Protein AF-A0AAU6CHN8-F1 (afdb_monomer_lite)

Radius of gyration: 13.81 Å; chains: 1; bounding box: 38×26×32 Å

Secondary structure (DSSP, 8-state):
----EEEEEEEESSPPPHHHHH-TTSSS--SSGGGGGGS-GGGEEEEESSHHHHHHHHHHHHHHSPPPTTSPPHHHHHHHHHHHHHSSS--B--EEE-SS-EEEEEEEE----TTTSPPP-

Foldseek 3Di:
DQKKWWKFKDKFQEQDDQVLLPDLAHSHPHPDLVSVLSHDPVRTDFMGSDQVVLLVVVLVVCVVPPADPPDDDPVVLSVCLSVQCVDVVRKRWDWGDDPGITITIIIHIDPPDPPSDDDGD

Sequence (121 aa):
MTTHWHAYSYTGHARPPDSEARDPHSAAPPLVVAEWLRKPRSMLVGTFADPDDAVAWLAHQLADTPPMATSLPVRAALAYARDRLTQKPGDQVTRYYTSTAYVVRDLIRCTGQAGTCPGPP

Structure (mmCIF, N/CA/C/O backbone):
data_AF-A0AAU6CHN8-F1
#
_entry.id   AF-A0AAU6CHN8-F1
#
loop_
_atom_site.group_PDB
_atom_site.id
_atom_site.type_symbol
_atom_site.label_atom_id
_atom_site.label_alt_id
_atom_site.label_comp_id
_atom_site.label_asym_id
_atom_site.label_entity_id
_atom_site.label_seq_id
_atom_site.pdbx_PDB_ins_code
_atom_site.Cartn_x
_atom_site.Cartn_y
_atom_site.Cartn_z
_atom_site.occupancy
_atom_site.B_iso_or_equiv
_atom_site.auth_seq_id
_atom_site.auth_comp_id
_atom_site.auth_asym_id
_atom_site.auth_atom_id
_atom_site.pdbx_PDB_model_num
ATOM 1 N N . MET A 1 1 ? -14.868 3.670 17.834 1.00 60.44 1 MET A N 1
ATOM 2 C CA . MET A 1 1 ? -14.497 2.885 16.637 1.00 60.44 1 MET A CA 1
ATOM 3 C C . MET A 1 1 ? -13.230 2.116 16.947 1.00 60.44 1 MET A C 1
ATOM 5 O O . MET A 1 1 ? -12.346 2.675 17.587 1.00 60.44 1 MET A O 1
ATOM 9 N N . THR A 1 2 ? -13.176 0.842 16.575 1.00 75.50 2 THR A N 1
ATOM 10 C CA . THR A 1 2 ? -11.992 -0.006 16.754 1.00 75.50 2 THR A CA 1
ATOM 11 C C . THR A 1 2 ? -10.911 0.405 15.754 1.00 75.50 2 THR A C 1
ATOM 13 O O . THR A 1 2 ? -11.211 0.729 14.603 1.00 75.50 2 THR A O 1
ATOM 16 N N . THR A 1 3 ? -9.654 0.454 16.205 1.00 88.31 3 THR A N 1
ATOM 17 C CA . THR A 1 3 ? -8.517 0.705 15.305 1.00 88.31 3 THR A CA 1
ATOM 18 C C . THR A 1 3 ? -8.434 -0.439 14.297 1.00 88.31 3 THR A C 1
ATOM 20 O O . THR A 1 3 ? -8.526 -1.595 14.691 1.00 88.31 3 THR A O 1
ATOM 23 N N . HIS A 1 4 ? -8.292 -0.104 13.017 1.00 94.00 4 HIS A N 1
ATOM 24 C CA . HIS A 1 4 ? -8.059 -1.054 11.935 1.00 94.00 4 HIS A CA 1
ATOM 25 C C . HIS A 1 4 ? -7.339 -0.358 10.774 1.00 94.00 4 HIS A C 1
ATOM 27 O O . HIS A 1 4 ? -7.299 0.878 10.705 1.00 94.00 4 HIS A O 1
ATOM 33 N N . TRP A 1 5 ? -6.790 -1.155 9.863 1.00 96.00 5 TRP A N 1
ATOM 34 C CA . TRP A 1 5 ? -6.054 -0.713 8.685 1.00 96.00 5 TRP A CA 1
ATOM 35 C C . TRP A 1 5 ? -6.694 -1.249 7.416 1.00 96.00 5 TRP A C 1
ATOM 37 O O . TRP A 1 5 ? -7.141 -2.391 7.367 1.00 96.00 5 TRP A O 1
ATOM 47 N N . HIS A 1 6 ? -6.698 -0.420 6.385 1.00 96.75 6 HIS A N 1
ATOM 48 C CA . HIS A 1 6 ? -7.135 -0.756 5.043 1.00 96.75 6 HIS A CA 1
ATOM 49 C C . HIS A 1 6 ? -5.912 -0.992 4.166 1.00 96.75 6 HIS A C 1
ATOM 51 O O . HIS A 1 6 ? -5.059 -0.111 4.044 1.00 96.75 6 HIS A O 1
ATOM 57 N N . ALA A 1 7 ? -5.828 -2.172 3.566 1.00 98.19 7 ALA A N 1
ATOM 58 C CA . ALA A 1 7 ? -4.778 -2.518 2.627 1.00 98.19 7 ALA A CA 1
ATOM 59 C C . ALA A 1 7 ? -5.179 -2.139 1.209 1.00 98.19 7 ALA A C 1
ATOM 61 O O . ALA A 1 7 ? -6.183 -2.625 0.683 1.00 98.19 7 ALA A O 1
ATOM 62 N N . TYR A 1 8 ? -4.350 -1.315 0.584 1.00 98.25 8 TYR A N 1
ATOM 63 C CA . TYR A 1 8 ? -4.477 -0.932 -0.808 1.00 98.25 8 TYR A CA 1
ATOM 64 C C . TYR A 1 8 ? -3.336 -1.513 -1.630 1.00 98.25 8 TYR A C 1
ATOM 66 O O . TYR A 1 8 ? -2.176 -1.525 -1.203 1.00 98.25 8 TYR A O 1
ATOM 74 N N . SER A 1 9 ? -3.668 -1.968 -2.835 1.00 97.50 9 SER A N 1
ATOM 75 C CA . SER A 1 9 ? -2.702 -2.545 -3.764 1.00 97.50 9 SER A CA 1
ATOM 76 C C . SER A 1 9 ? -2.794 -1.895 -5.138 1.00 97.50 9 SER A C 1
ATOM 78 O O . SER A 1 9 ? -3.878 -1.616 -5.646 1.00 97.50 9 SER A O 1
ATOM 80 N N . TYR A 1 10 ? -1.634 -1.656 -5.741 1.00 98.19 10 TYR A N 1
ATOM 81 C CA . TYR A 1 10 ? -1.502 -1.268 -7.139 1.00 98.19 10 TYR A CA 1
ATOM 82 C C . TYR A 1 10 ? -0.218 -1.862 -7.719 1.00 98.19 10 TYR A C 1
ATOM 84 O O . TYR A 1 10 ? 0.836 -1.844 -7.079 1.00 98.19 10 TYR A O 1
ATOM 92 N N . THR A 1 11 ? -0.307 -2.365 -8.945 1.00 97.94 11 THR A N 1
ATOM 93 C CA . THR A 1 11 ? 0.842 -2.756 -9.761 1.00 97.94 11 THR A CA 1
ATOM 94 C C . THR A 1 11 ? 0.599 -2.212 -11.161 1.00 97.94 11 THR A C 1
ATOM 96 O O . THR A 1 11 ? -0.391 -2.571 -11.793 1.00 97.94 11 THR A O 1
ATOM 99 N N . GLY A 1 12 ? 1.483 -1.346 -11.644 1.00 97.06 12 GLY A N 1
ATOM 100 C CA . GLY A 1 12 ? 1.399 -0.765 -12.983 1.00 97.06 12 GLY A CA 1
ATOM 101 C C . GLY A 1 12 ? 2.759 -0.757 -13.662 1.00 97.06 12 GLY A C 1
ATOM 102 O O . GLY A 1 12 ? 3.782 -0.890 -13.001 1.00 97.06 12 GLY A O 1
ATOM 103 N N . HIS A 1 13 ? 2.799 -0.579 -14.981 1.00 96.25 13 HIS A N 1
ATOM 104 C CA . HIS A 1 13 ? 4.063 -0.554 -15.733 1.00 96.25 13 HIS A CA 1
ATOM 105 C C . HIS A 1 13 ? 4.987 0.611 -15.336 1.00 96.25 13 HIS A C 1
ATOM 107 O O . HIS A 1 13 ? 6.201 0.525 -15.495 1.00 96.25 13 HIS A O 1
ATOM 113 N N . ALA A 1 14 ? 4.423 1.691 -14.795 1.00 96.06 14 ALA A N 1
ATOM 114 C CA . ALA A 1 14 ? 5.145 2.848 -14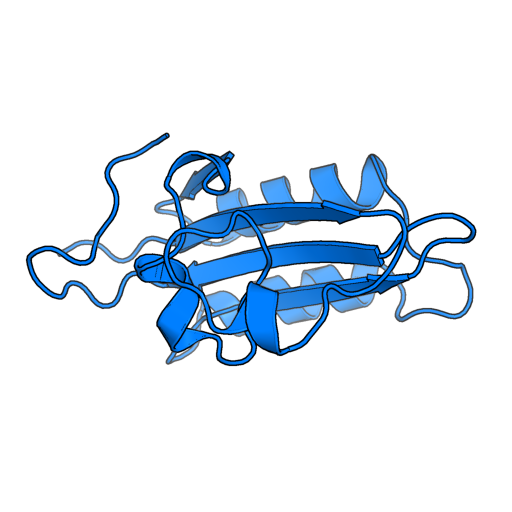.283 1.00 96.06 14 ALA A CA 1
ATOM 115 C C . ALA A 1 14 ? 4.338 3.518 -13.162 1.00 96.06 14 ALA A C 1
ATOM 117 O O . ALA A 1 14 ? 3.186 3.160 -12.904 1.00 96.06 14 ALA A O 1
ATOM 118 N N . ARG A 1 15 ? 4.937 4.512 -12.497 1.00 96.56 15 ARG A N 1
ATOM 119 C CA . ARG A 1 15 ? 4.191 5.398 -11.598 1.00 96.56 15 ARG A CA 1
ATOM 120 C C . ARG A 1 15 ? 3.117 6.135 -12.413 1.00 96.56 15 ARG A C 1
ATOM 122 O O . ARG A 1 15 ? 3.461 6.684 -13.462 1.00 96.56 15 ARG A O 1
ATOM 129 N N . PRO A 1 16 ? 1.861 6.197 -11.940 1.00 96.69 16 PRO A N 1
ATOM 130 C CA . PRO A 1 16 ? 0.812 6.917 -12.650 1.00 96.69 16 PRO A CA 1
ATOM 131 C C . PRO A 1 16 ? 1.139 8.417 -12.767 1.00 96.69 16 PRO A C 1
ATOM 133 O O . PRO A 1 16 ? 1.823 8.975 -11.892 1.00 96.69 16 PRO A O 1
ATOM 136 N N . PRO A 1 17 ? 0.640 9.094 -13.816 1.00 97.44 17 PRO A N 1
ATOM 137 C CA . PRO A 1 17 ? 0.674 10.546 -13.912 1.00 97.44 17 PRO A CA 1
ATOM 138 C C . PRO A 1 17 ? -0.009 11.210 -12.713 1.00 97.44 17 PRO A C 1
ATOM 140 O O . PRO A 1 17 ? -0.984 10.700 -12.161 1.00 97.44 17 PRO A O 1
ATOM 143 N N . ASP A 1 18 ? 0.457 12.400 -12.339 1.00 97.31 18 ASP A N 1
ATOM 144 C CA . ASP A 1 18 ? -0.118 13.144 -11.213 1.00 97.31 18 ASP A CA 1
ATOM 145 C C . ASP A 1 18 ? -1.601 13.503 -11.422 1.00 97.31 18 ASP A C 1
ATOM 147 O O . ASP A 1 18 ? -2.337 13.639 -10.447 1.00 97.31 18 ASP A O 1
ATOM 151 N N . SER A 1 19 ? -2.054 13.656 -12.672 1.00 96.88 19 SER A N 1
ATOM 152 C CA . SER A 1 19 ? -3.468 13.882 -13.000 1.00 96.88 19 SER A CA 1
ATOM 153 C C . SER A 1 19 ? -4.346 12.702 -12.578 1.00 96.88 19 SER A C 1
ATOM 155 O O . SER A 1 19 ? -5.350 12.907 -11.904 1.00 96.88 19 SER A O 1
ATOM 157 N N . GLU A 1 20 ? -3.937 11.472 -12.897 1.00 96.75 20 GLU A N 1
ATOM 158 C CA . GLU A 1 20 ? -4.634 10.251 -12.473 1.00 96.75 20 GLU A CA 1
ATOM 159 C C . GLU A 1 20 ? -4.526 10.041 -10.960 1.00 96.75 20 GLU A C 1
ATOM 161 O O . GLU A 1 20 ? -5.496 9.674 -10.301 1.00 96.75 20 GLU A O 1
ATOM 166 N N . ALA A 1 21 ? -3.357 10.318 -10.375 1.00 96.25 21 ALA A N 1
ATOM 167 C CA . ALA A 1 21 ? -3.164 10.200 -8.934 1.00 96.25 21 ALA A CA 1
ATOM 168 C C . ALA A 1 21 ? -4.082 11.153 -8.141 1.00 96.25 21 ALA A C 1
ATOM 170 O O . ALA A 1 21 ? -4.546 10.774 -7.064 1.00 96.25 21 ALA A O 1
ATOM 171 N N . ARG A 1 22 ? -4.389 12.347 -8.670 1.00 94.75 22 ARG A N 1
ATOM 172 C CA . ARG A 1 22 ? -5.314 13.322 -8.056 1.00 94.75 22 ARG A CA 1
ATOM 173 C C . ARG A 1 22 ? -6.794 13.017 -8.293 1.00 94.75 22 ARG A C 1
ATOM 175 O O . ARG A 1 22 ? -7.622 13.487 -7.518 1.00 94.75 22 ARG A O 1
ATOM 182 N N . ASP A 1 23 ? -7.134 12.252 -9.326 1.00 95.06 23 ASP A N 1
ATOM 183 C CA . ASP A 1 23 ? -8.521 11.879 -9.606 1.00 95.06 23 ASP A CA 1
ATOM 184 C C . ASP A 1 23 ? -9.022 10.844 -8.572 1.00 95.06 23 ASP A C 1
ATOM 186 O O . ASP A 1 23 ? -8.470 9.738 -8.493 1.00 95.06 23 ASP A O 1
ATOM 190 N N . PRO A 1 24 ? -10.047 11.157 -7.753 1.00 92.31 24 PRO A N 1
ATOM 191 C CA . PRO A 1 24 ? -10.591 10.219 -6.770 1.00 92.31 24 PRO A CA 1
ATOM 192 C C . PRO A 1 24 ? -11.308 9.019 -7.406 1.00 92.31 24 PRO A C 1
ATOM 194 O O . PRO A 1 24 ? -11.469 7.997 -6.744 1.00 92.31 24 PRO A O 1
ATOM 197 N N . HIS A 1 25 ? -11.718 9.112 -8.672 1.00 94.50 25 HIS A N 1
ATOM 198 C CA . HIS A 1 25 ? -12.364 8.023 -9.406 1.00 94.50 25 HIS A CA 1
ATOM 199 C C . HIS A 1 25 ? -11.366 7.130 -10.150 1.00 94.50 25 HIS A C 1
ATOM 201 O O . HIS A 1 25 ? -11.727 6.029 -10.569 1.00 94.50 25 HIS A O 1
ATOM 207 N N . SER A 1 26 ? -10.108 7.561 -10.278 1.00 96.25 26 SER A N 1
ATOM 208 C CA . SER A 1 26 ? -9.055 6.759 -10.894 1.00 96.25 26 SER A CA 1
ATOM 209 C C . SER A 1 26 ? -8.502 5.714 -9.924 1.00 96.25 26 SER A C 1
ATOM 211 O O . SER A 1 26 ? -8.169 6.015 -8.772 1.00 96.25 26 SER A O 1
ATOM 213 N N . ALA A 1 27 ? -8.338 4.484 -10.419 1.00 96.06 27 ALA A N 1
ATOM 214 C CA . ALA A 1 27 ? -7.701 3.370 -9.716 1.00 96.06 27 ALA A CA 1
ATOM 215 C C . ALA A 1 27 ? -6.162 3.501 -9.703 1.00 96.06 27 ALA A C 1
ATOM 217 O O . ALA A 1 27 ? -5.428 2.572 -10.040 1.00 96.06 27 ALA A O 1
ATOM 218 N N . ALA A 1 28 ? -5.676 4.680 -9.320 1.00 97.44 28 ALA A N 1
ATOM 219 C CA . ALA A 1 28 ? -4.267 5.025 -9.216 1.00 97.44 28 ALA A CA 1
ATOM 220 C C . ALA A 1 28 ? -3.924 5.429 -7.772 1.00 97.44 28 ALA A C 1
ATOM 222 O O . ALA A 1 28 ? -4.705 6.159 -7.148 1.00 97.44 28 ALA A O 1
ATOM 223 N N . PRO A 1 29 ? -2.764 5.008 -7.229 1.00 97.38 29 PRO A N 1
ATOM 224 C CA . PRO A 1 29 ? -2.324 5.413 -5.898 1.00 97.38 29 PRO A CA 1
ATOM 225 C C . PRO A 1 29 ? -2.251 6.947 -5.789 1.00 97.38 29 PRO A C 1
ATOM 227 O O . PRO A 1 29 ? -1.734 7.598 -6.701 1.00 97.38 29 PRO A O 1
ATOM 230 N N . PRO A 1 30 ? -2.744 7.543 -4.689 1.00 97.06 30 PRO A N 1
ATOM 231 C CA . PRO A 1 30 ? -2.748 8.984 -4.508 1.00 97.06 30 PRO A CA 1
ATOM 232 C C . PRO A 1 30 ? -1.346 9.536 -4.231 1.00 97.06 30 PRO A C 1
ATOM 234 O O . PRO A 1 30 ? -0.412 8.816 -3.839 1.00 97.06 30 PRO A O 1
ATOM 237 N N . LEU A 1 31 ? -1.227 10.856 -4.385 1.00 95.38 31 LEU A N 1
ATOM 238 C CA . LEU A 1 31 ? -0.026 11.610 -4.024 1.00 95.38 31 LEU A CA 1
ATOM 239 C C . LEU A 1 31 ? 0.105 11.765 -2.504 1.00 95.38 31 LEU A C 1
ATOM 241 O O . LEU A 1 31 ? 1.221 11.763 -1.989 1.00 95.38 31 LEU A O 1
ATOM 245 N N . VAL A 1 32 ? -1.023 11.865 -1.791 1.00 94.12 32 VAL A N 1
ATOM 246 C CA . VAL A 1 32 ? -1.069 12.067 -0.339 1.00 94.12 32 VAL A CA 1
ATOM 247 C C . VAL A 1 32 ? -1.740 10.876 0.343 1.00 94.12 32 VAL A C 1
ATOM 249 O O . VAL A 1 32 ? -2.790 10.403 -0.083 1.00 94.12 32 VAL A O 1
ATOM 252 N N . VAL A 1 33 ? -1.158 10.404 1.448 1.00 93.56 33 VAL A N 1
ATOM 253 C CA . VAL A 1 33 ? -1.631 9.215 2.186 1.00 93.56 33 VAL A CA 1
ATOM 254 C C . VAL A 1 33 ? -3.089 9.349 2.641 1.00 93.56 33 VAL A C 1
ATOM 256 O O . VAL A 1 33 ? -3.865 8.408 2.509 1.00 93.56 33 VAL A O 1
ATOM 259 N N . ALA A 1 34 ? -3.491 10.535 3.106 1.00 89.44 34 ALA A N 1
ATOM 260 C CA . ALA A 1 34 ? -4.849 10.802 3.587 1.00 89.44 34 ALA A CA 1
ATOM 261 C C . ALA A 1 34 ? -5.940 10.669 2.502 1.00 89.44 34 ALA A C 1
ATOM 263 O O . ALA A 1 34 ? -7.123 10.572 2.827 1.00 89.44 34 ALA A O 1
ATOM 264 N N . GLU A 1 35 ? -5.568 10.666 1.220 1.00 93.12 35 GLU A N 1
ATOM 265 C CA . GLU A 1 35 ? -6.510 10.561 0.100 1.00 93.12 35 GLU A CA 1
ATOM 266 C C . GLU A 1 35 ? -6.873 9.110 -0.234 1.00 93.12 35 GLU A C 1
ATOM 268 O O . GLU A 1 35 ? -7.846 8.883 -0.951 1.00 93.12 35 GLU A O 1
ATOM 273 N N . TRP A 1 36 ? -6.152 8.124 0.312 1.00 94.56 36 TRP A N 1
ATOM 274 C CA . TRP A 1 36 ? -6.412 6.706 0.051 1.00 94.56 36 TRP A CA 1
ATOM 275 C C . TRP A 1 36 ? -7.845 6.287 0.365 1.00 94.56 36 TRP A C 1
ATOM 277 O O . TRP A 1 36 ? -8.455 5.573 -0.421 1.00 94.56 36 TRP A O 1
ATOM 287 N N . LEU A 1 37 ? -8.415 6.785 1.464 1.00 91.62 37 LEU A N 1
ATOM 288 C CA . LEU A 1 37 ? -9.787 6.464 1.873 1.00 91.62 37 LEU A CA 1
ATOM 289 C C . LEU A 1 37 ? -10.861 6.963 0.888 1.00 91.62 37 LEU A C 1
ATOM 291 O O . LEU A 1 37 ? -12.019 6.572 0.997 1.00 91.62 37 LEU A O 1
ATOM 295 N N . ARG A 1 38 ? -10.495 7.838 -0.057 1.00 90.69 38 ARG A N 1
ATOM 296 C CA . ARG A 1 38 ? -11.384 8.348 -1.112 1.00 90.69 38 ARG A CA 1
ATOM 297 C C . ARG A 1 38 ? -11.180 7.651 -2.455 1.00 90.69 38 ARG A C 1
ATOM 299 O O . ARG A 1 38 ? -11.943 7.923 -3.377 1.00 90.69 38 ARG A O 1
ATOM 306 N N . LYS A 1 39 ? -10.148 6.813 -2.589 1.00 93.94 39 LYS A N 1
ATOM 307 C CA . LYS A 1 39 ? -9.868 6.087 -3.830 1.00 93.94 39 LYS A CA 1
ATOM 308 C C . LYS A 1 39 ? -10.908 4.994 -4.074 1.00 93.94 39 LYS A C 1
ATOM 310 O O . LYS A 1 39 ? -11.600 4.582 -3.138 1.00 93.94 39 LYS A O 1
ATOM 315 N N . PRO A 1 40 ? -11.041 4.511 -5.323 1.00 93.75 40 PRO A N 1
ATOM 316 C CA . PRO A 1 40 ? -12.041 3.512 -5.651 1.00 93.75 40 PRO A CA 1
ATOM 317 C C . PRO A 1 40 ? -11.882 2.259 -4.796 1.00 93.75 40 PRO A C 1
ATOM 319 O O . PRO A 1 40 ? -10.776 1.760 -4.579 1.00 93.75 40 PRO A O 1
ATOM 322 N N . ARG A 1 41 ? -13.016 1.702 -4.368 1.00 92.31 41 ARG A N 1
ATOM 323 C CA . ARG A 1 41 ? -13.067 0.480 -3.556 1.00 92.31 41 ARG A CA 1
ATOM 324 C C . ARG A 1 41 ? -12.359 -0.708 -4.214 1.00 92.31 41 ARG A C 1
ATOM 326 O O . ARG A 1 41 ? -11.870 -1.570 -3.502 1.00 92.31 41 ARG A O 1
ATOM 333 N N . SER A 1 42 ? -12.254 -0.736 -5.542 1.00 93.44 42 SER A N 1
ATOM 334 C CA . SER A 1 42 ? -11.513 -1.769 -6.279 1.00 93.44 42 SER A CA 1
ATOM 335 C C . SER A 1 42 ? -10.024 -1.847 -5.925 1.00 93.44 42 SER A C 1
ATOM 337 O O . SER A 1 42 ? -9.394 -2.859 -6.212 1.00 93.44 42 SER A O 1
ATOM 339 N N . MET A 1 43 ? -9.451 -0.804 -5.316 1.00 96.12 43 MET A N 1
ATOM 340 C CA . MET A 1 43 ? -8.067 -0.812 -4.836 1.00 96.12 43 MET A CA 1
ATOM 341 C C . MET A 1 43 ? -7.922 -1.388 -3.423 1.00 96.12 43 MET A C 1
ATOM 343 O O . MET A 1 43 ? -6.803 -1.707 -3.019 1.00 96.12 43 MET A O 1
ATOM 347 N N . LEU A 1 44 ? -9.020 -1.485 -2.663 1.00 96.69 44 LEU A N 1
ATOM 348 C CA . LEU A 1 44 ? -9.036 -2.066 -1.325 1.00 96.69 44 LEU A CA 1
ATOM 349 C C . LEU A 1 44 ? -8.998 -3.588 -1.448 1.00 96.69 44 LEU A C 1
ATOM 351 O O . LEU A 1 44 ? -9.907 -4.194 -2.008 1.00 96.69 44 LEU A O 1
ATOM 355 N N . VAL A 1 45 ? -7.961 -4.203 -0.892 1.00 97.44 45 VAL A N 1
ATOM 356 C CA . VAL A 1 45 ? -7.728 -5.653 -0.984 1.00 97.44 45 VAL A CA 1
ATOM 357 C C . VAL A 1 45 ? -7.6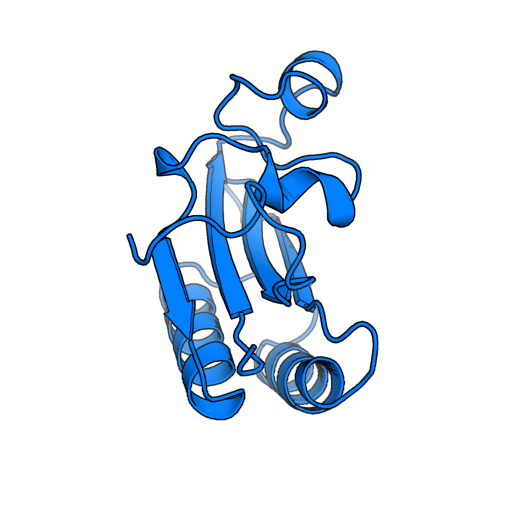95 -6.346 0.377 1.00 97.44 45 VAL A C 1
ATOM 359 O O . VAL A 1 45 ? -7.561 -7.563 0.445 1.00 97.44 45 VAL A O 1
ATOM 362 N N . GLY A 1 46 ? -7.821 -5.592 1.470 1.00 96.88 46 GLY A N 1
ATOM 363 C CA . GLY A 1 46 ? -7.885 -6.148 2.817 1.00 96.88 46 GLY A CA 1
ATOM 364 C C . GLY A 1 46 ? -8.271 -5.111 3.863 1.00 96.88 46 GLY A C 1
ATOM 365 O O . GLY A 1 46 ? -8.064 -3.912 3.674 1.00 96.88 46 GLY A O 1
ATOM 366 N N . THR A 1 47 ? -8.803 -5.592 4.984 1.00 96.81 47 THR A N 1
ATOM 367 C CA . THR A 1 47 ? -9.022 -4.798 6.196 1.00 96.81 47 THR A CA 1
ATOM 368 C C . THR A 1 47 ? -8.578 -5.622 7.398 1.00 96.81 47 THR A C 1
ATOM 370 O O . THR A 1 47 ? -9.003 -6.765 7.543 1.00 96.81 47 THR A O 1
ATOM 373 N N . PHE A 1 48 ? -7.751 -5.042 8.265 1.00 96.50 48 PHE A N 1
ATOM 374 C CA . PHE A 1 48 ? -7.119 -5.742 9.383 1.00 96.50 48 PHE A CA 1
ATOM 375 C C . PHE A 1 48 ? -7.370 -4.997 10.688 1.00 96.50 48 PHE A C 1
ATOM 377 O O . PHE A 1 48 ? -7.124 -3.796 10.762 1.00 96.50 48 PHE A O 1
ATOM 384 N N . ALA A 1 49 ? -7.862 -5.691 11.713 1.00 94.88 49 ALA A N 1
ATOM 385 C CA . ALA A 1 49 ? -8.029 -5.123 13.053 1.00 94.88 49 ALA A CA 1
ATOM 386 C C . ALA A 1 49 ? -6.762 -5.262 13.915 1.00 94.88 49 ALA A C 1
ATOM 388 O O . ALA A 1 49 ? -6.609 -4.536 14.896 1.00 94.88 49 ALA A O 1
ATOM 389 N N . ASP A 1 50 ? -5.861 -6.166 13.528 1.00 94.94 50 ASP A N 1
ATOM 390 C CA . ASP A 1 50 ? -4.603 -6.451 14.205 1.00 94.94 50 ASP A CA 1
ATOM 391 C C . ASP A 1 50 ? -3.406 -5.998 13.335 1.00 94.94 50 ASP A C 1
ATOM 393 O O . ASP A 1 50 ? -3.401 -6.240 12.120 1.00 94.94 50 ASP A O 1
ATOM 397 N N . PRO A 1 51 ? -2.408 -5.297 13.906 1.00 95.81 51 PRO A N 1
ATOM 398 C CA . PRO A 1 51 ? -1.239 -4.852 13.155 1.00 95.81 51 PRO A CA 1
ATOM 399 C C . PRO A 1 51 ? -0.348 -6.005 12.667 1.00 95.81 51 PRO A C 1
ATOM 401 O O . PRO A 1 51 ? 0.247 -5.877 11.598 1.00 95.81 51 PRO A O 1
ATOM 404 N N . ASP A 1 52 ? -0.243 -7.119 13.391 1.00 96.81 52 ASP A N 1
ATOM 405 C CA . ASP A 1 52 ? 0.549 -8.270 12.953 1.00 96.81 52 ASP A CA 1
ATOM 406 C C . ASP A 1 52 ? -0.107 -8.974 11.759 1.00 96.81 52 ASP A C 1
ATOM 408 O O . ASP A 1 52 ? 0.606 -9.337 10.822 1.00 96.81 52 ASP A O 1
ATOM 412 N N . ASP A 1 53 ? -1.441 -9.062 11.712 1.00 98.12 53 ASP A N 1
ATOM 413 C CA . ASP A 1 53 ? -2.166 -9.557 10.529 1.00 98.12 53 ASP A CA 1
ATOM 414 C C . ASP A 1 53 ? -1.907 -8.669 9.300 1.00 98.12 53 ASP A C 1
ATOM 416 O O . ASP A 1 53 ? -1.657 -9.153 8.191 1.00 98.12 53 ASP A O 1
ATOM 420 N N . ALA A 1 54 ? -1.905 -7.347 9.494 1.00 98.19 54 ALA A N 1
ATOM 421 C CA . ALA A 1 54 ? -1.607 -6.386 8.438 1.00 98.19 54 ALA A CA 1
ATOM 422 C C . ALA A 1 54 ? -0.155 -6.512 7.929 1.00 98.19 54 ALA A C 1
ATOM 424 O O . ALA A 1 54 ? 0.101 -6.453 6.722 1.00 98.19 54 ALA A O 1
ATOM 425 N N . VAL A 1 55 ? 0.808 -6.720 8.834 1.00 98.50 55 VAL A N 1
ATOM 426 C CA . VAL A 1 55 ? 2.216 -6.966 8.479 1.00 98.50 55 VAL A CA 1
ATOM 427 C C . VAL A 1 55 ? 2.384 -8.318 7.790 1.00 98.50 55 VAL A C 1
ATOM 429 O O . VAL A 1 55 ? 3.169 -8.414 6.847 1.00 98.50 55 VAL A O 1
ATOM 432 N N . ALA A 1 56 ? 1.649 -9.349 8.210 1.00 98.56 56 ALA A N 1
ATOM 433 C CA . ALA A 1 56 ? 1.653 -10.652 7.555 1.00 98.56 56 ALA A CA 1
ATOM 434 C C . ALA A 1 56 ? 1.148 -10.539 6.111 1.00 98.56 56 ALA A C 1
ATOM 436 O O . ALA A 1 56 ? 1.794 -11.045 5.192 1.00 98.56 56 ALA A O 1
ATOM 437 N N . TRP A 1 57 ? 0.066 -9.786 5.882 1.00 98.56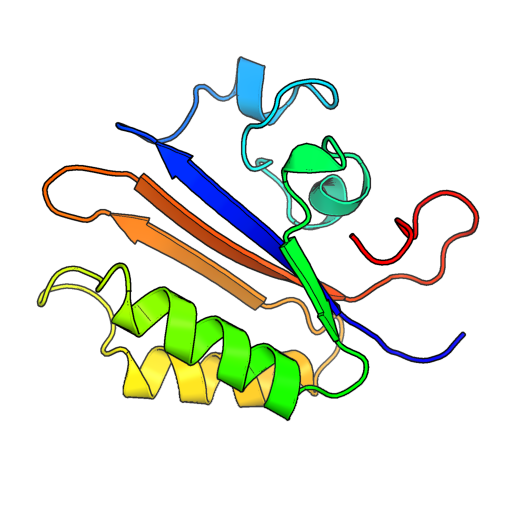 57 TRP A N 1
ATOM 438 C CA . TRP A 1 57 ? -0.385 -9.458 4.530 1.00 98.56 57 TRP A CA 1
ATOM 439 C C . TRP A 1 57 ? 0.713 -8.761 3.717 1.00 98.56 57 TRP A C 1
ATOM 441 O O . TRP A 1 57 ? 1.008 -9.186 2.599 1.00 98.56 57 TRP A O 1
ATOM 451 N N . LEU A 1 58 ? 1.374 -7.743 4.278 1.00 98.75 58 LEU A N 1
ATOM 452 C CA . LEU A 1 58 ? 2.459 -7.044 3.584 1.00 98.75 58 LEU A CA 1
ATOM 453 C C . LEU A 1 58 ? 3.619 -7.996 3.251 1.00 98.75 58 LEU A C 1
ATOM 455 O O . LEU A 1 58 ? 4.168 -7.929 2.154 1.00 98.75 58 LEU A O 1
ATOM 459 N N . ALA A 1 59 ? 3.968 -8.909 4.159 1.00 98.69 59 ALA A N 1
ATOM 460 C CA . ALA A 1 59 ? 5.003 -9.912 3.934 1.00 98.69 59 ALA A CA 1
ATOM 461 C C . ALA A 1 59 ? 4.661 -10.836 2.759 1.00 98.69 59 ALA A C 1
ATOM 463 O O . ALA A 1 59 ? 5.519 -11.061 1.906 1.00 98.69 59 ALA A O 1
ATOM 464 N N . HIS A 1 60 ? 3.413 -11.304 2.668 1.00 98.56 60 HIS A N 1
ATOM 465 C CA . HIS A 1 60 ? 2.945 -12.084 1.521 1.00 98.56 60 HIS A CA 1
ATOM 466 C C . HIS A 1 60 ? 3.049 -11.290 0.217 1.00 98.56 60 HIS A C 1
ATOM 468 O O . HIS A 1 60 ? 3.622 -11.774 -0.753 1.00 98.56 60 HIS A O 1
ATOM 474 N N . GLN A 1 61 ? 2.604 -10.033 0.208 1.00 98.38 61 GLN A N 1
ATOM 475 C CA . GLN A 1 61 ? 2.681 -9.189 -0.987 1.00 98.38 61 GLN A CA 1
ATOM 476 C C . GLN A 1 61 ? 4.123 -8.936 -1.457 1.00 98.38 61 GLN A C 1
ATOM 478 O O . GLN A 1 61 ? 4.388 -8.921 -2.660 1.00 98.38 61 GLN A O 1
ATOM 483 N N . LEU A 1 62 ? 5.059 -8.752 -0.520 1.00 98.12 62 LEU A N 1
ATOM 484 C CA . LEU A 1 62 ? 6.482 -8.590 -0.826 1.00 98.12 62 LEU A CA 1
ATOM 485 C C . LEU A 1 62 ? 7.148 -9.903 -1.258 1.00 98.12 62 LEU A C 1
ATOM 487 O O . LEU A 1 62 ? 8.160 -9.853 -1.948 1.00 98.12 62 LEU A O 1
ATOM 491 N N . ALA A 1 63 ? 6.614 -11.062 -0.871 1.00 97.56 63 ALA A N 1
ATOM 492 C CA . ALA A 1 63 ? 7.072 -12.351 -1.380 1.00 97.56 63 ALA A CA 1
ATOM 493 C C . ALA A 1 63 ? 6.561 -12.604 -2.809 1.00 97.56 63 ALA A C 1
ATOM 495 O O . ALA A 1 63 ? 7.333 -13.037 -3.662 1.00 97.56 63 ALA A O 1
ATOM 496 N N . ASP A 1 64 ? 5.294 -12.275 -3.079 1.00 97.38 64 ASP A N 1
ATOM 497 C CA . ASP A 1 64 ? 4.659 -12.462 -4.389 1.00 97.38 64 ASP A CA 1
ATOM 498 C C . ASP A 1 64 ? 5.236 -11.524 -5.457 1.00 97.38 64 ASP A C 1
ATOM 500 O O . ASP A 1 64 ? 5.364 -11.884 -6.626 1.00 97.38 64 ASP A O 1
ATOM 504 N N . THR A 1 65 ? 5.570 -10.287 -5.082 1.00 97.12 65 THR A N 1
ATOM 505 C CA . THR A 1 65 ? 6.172 -9.294 -5.983 1.00 97.12 65 THR A CA 1
ATOM 506 C C . THR A 1 65 ? 7.415 -8.694 -5.326 1.00 97.12 65 THR A C 1
ATOM 508 O O . THR A 1 65 ? 7.348 -7.592 -4.780 1.00 97.12 65 THR A O 1
ATOM 511 N N . PRO A 1 66 ? 8.562 -9.390 -5.343 1.00 96.56 66 PRO A N 1
ATOM 512 C CA . PRO A 1 66 ? 9.737 -8.968 -4.595 1.00 96.56 66 PRO A CA 1
ATOM 513 C C . PRO A 1 66 ? 10.312 -7.636 -5.100 1.00 96.56 66 PRO A C 1
ATOM 515 O O . PRO A 1 66 ? 10.430 -7.433 -6.314 1.00 96.56 66 PRO A O 1
ATOM 518 N N . PRO A 1 67 ? 10.710 -6.721 -4.193 1.00 96.31 67 PRO A N 1
ATOM 519 C CA . PRO A 1 67 ? 11.509 -5.556 -4.554 1.00 96.31 67 PRO A CA 1
ATOM 520 C C . PRO A 1 67 ? 12.843 -5.954 -5.197 1.00 96.31 67 PRO A C 1
ATOM 522 O O . PRO A 1 67 ? 13.364 -7.047 -4.968 1.00 96.31 67 PRO A O 1
ATOM 525 N N . MET A 1 68 ? 13.439 -5.043 -5.969 1.00 96.25 68 MET A N 1
ATOM 526 C CA . MET A 1 68 ? 14.786 -5.255 -6.510 1.00 96.25 68 MET A CA 1
ATOM 527 C C . MET A 1 68 ? 15.812 -5.446 -5.387 1.00 96.25 68 MET A C 1
ATOM 529 O O . MET A 1 68 ? 15.702 -4.821 -4.336 1.00 96.25 68 MET A O 1
ATOM 533 N N . ALA A 1 69 ? 16.871 -6.220 -5.642 1.00 93.44 69 ALA A N 1
ATOM 534 C CA . ALA A 1 69 ? 17.944 -6.467 -4.669 1.00 93.44 69 ALA A CA 1
ATOM 535 C C . ALA A 1 69 ? 18.666 -5.188 -4.188 1.00 93.44 69 ALA A C 1
ATOM 537 O O . ALA A 1 69 ? 19.275 -5.187 -3.124 1.00 93.44 69 ALA A O 1
ATOM 538 N N . THR A 1 70 ? 18.586 -4.100 -4.959 1.00 93.81 70 THR A N 1
ATOM 539 C CA . THR A 1 70 ? 19.110 -2.769 -4.610 1.00 93.81 70 THR A CA 1
ATOM 540 C C . THR A 1 70 ? 18.184 -1.958 -3.696 1.00 93.81 70 THR A C 1
ATOM 542 O O . THR A 1 70 ? 18.569 -0.885 -3.239 1.00 93.81 70 THR A O 1
ATOM 545 N N . SER A 1 71 ? 16.959 -2.430 -3.448 1.00 93.69 71 SER A N 1
ATOM 546 C CA . SER A 1 71 ? 15.992 -1.788 -2.551 1.00 93.69 71 SER A CA 1
ATOM 547 C C . SER A 1 71 ? 16.279 -2.119 -1.084 1.00 93.69 71 SER A C 1
ATOM 549 O O . SER A 1 71 ? 17.092 -2.987 -0.766 1.00 93.69 71 SER A O 1
ATOM 551 N N . LEU A 1 72 ? 15.567 -1.449 -0.171 1.00 93.19 72 LEU A N 1
ATOM 552 C CA . LEU A 1 72 ? 15.594 -1.793 1.250 1.00 93.19 72 LEU A CA 1
ATOM 553 C C . LEU A 1 72 ? 15.255 -3.288 1.440 1.00 93.19 72 LEU A C 1
ATOM 555 O O . LEU A 1 72 ? 14.236 -3.739 0.909 1.00 93.19 72 LEU A O 1
ATOM 559 N N . PRO A 1 73 ? 16.047 -4.060 2.210 1.00 95.81 73 PRO A N 1
ATOM 560 C CA . PRO A 1 73 ? 15.764 -5.472 2.436 1.00 95.81 73 PRO A CA 1
ATOM 561 C C . PRO A 1 73 ? 14.367 -5.694 3.023 1.00 95.81 73 PRO A C 1
ATOM 563 O O . PRO A 1 73 ? 13.982 -5.024 3.983 1.00 95.81 73 PRO A O 1
ATOM 566 N N . VAL A 1 74 ? 13.639 -6.693 2.509 1.00 96.75 74 VAL A N 1
ATOM 567 C CA . VAL A 1 74 ? 12.258 -7.014 2.929 1.00 96.75 74 VAL A CA 1
ATOM 568 C C . VAL A 1 74 ? 12.142 -7.161 4.449 1.00 96.75 74 VAL A C 1
ATOM 570 O O . VAL A 1 74 ? 11.227 -6.611 5.053 1.00 96.75 74 VAL A O 1
ATOM 573 N N . ARG A 1 75 ? 13.113 -7.814 5.103 1.00 97.38 75 ARG A N 1
ATOM 574 C CA . ARG A 1 75 ? 13.137 -7.952 6.570 1.00 97.38 75 ARG A CA 1
ATOM 575 C C . ARG A 1 75 ? 13.124 -6.599 7.290 1.00 97.38 75 ARG A C 1
ATOM 577 O O . ARG A 1 75 ? 12.427 -6.453 8.289 1.00 97.38 75 ARG A O 1
ATOM 584 N N . ALA A 1 76 ? 13.898 -5.630 6.803 1.00 97.38 76 ALA A N 1
ATOM 585 C CA . ALA A 1 76 ? 13.958 -4.294 7.387 1.00 97.38 76 ALA A CA 1
ATOM 586 C C . ALA A 1 76 ? 12.667 -3.509 7.114 1.00 97.38 76 ALA A C 1
ATOM 588 O O . ALA A 1 76 ? 12.152 -2.860 8.020 1.00 97.38 76 ALA A O 1
ATOM 589 N N . ALA A 1 77 ? 12.105 -3.630 5.907 1.00 97.19 77 ALA A N 1
ATOM 590 C CA . ALA A 1 77 ? 10.820 -3.023 5.563 1.00 97.19 77 ALA A CA 1
ATOM 591 C C . ALA A 1 77 ? 9.675 -3.540 6.455 1.00 97.19 77 ALA A C 1
ATOM 593 O O . ALA A 1 77 ? 8.882 -2.747 6.954 1.00 97.19 77 ALA A O 1
ATOM 594 N N . LEU A 1 78 ? 9.619 -4.852 6.714 1.00 98.44 78 LEU A N 1
ATOM 595 C CA . LEU A 1 78 ? 8.605 -5.461 7.583 1.00 98.44 78 LEU A CA 1
ATOM 596 C C . LEU A 1 78 ? 8.786 -5.093 9.059 1.00 98.44 78 LEU A C 1
ATOM 598 O O . LEU A 1 78 ? 7.797 -4.863 9.750 1.00 98.44 78 LEU A O 1
ATOM 602 N N . ALA A 1 79 ? 10.030 -5.010 9.542 1.00 97.94 79 ALA A N 1
ATOM 603 C CA . ALA A 1 79 ? 10.305 -4.536 10.898 1.00 97.94 79 ALA A CA 1
ATOM 604 C C . ALA A 1 79 ? 9.830 -3.086 11.080 1.00 97.94 79 ALA A C 1
ATOM 606 O O . ALA A 1 79 ? 9.095 -2.796 12.020 1.00 97.94 79 ALA A O 1
ATOM 607 N N . TYR A 1 80 ? 10.161 -2.211 10.123 1.00 97.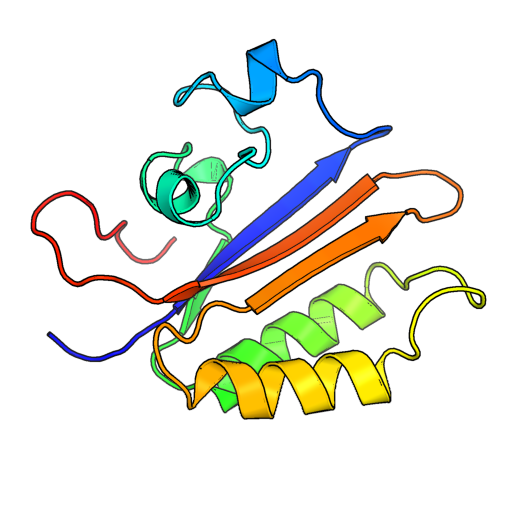31 80 TYR A N 1
ATOM 608 C CA . TYR A 1 80 ? 9.681 -0.832 10.118 1.00 97.31 80 TYR A CA 1
ATOM 609 C C . TYR A 1 80 ? 8.152 -0.758 10.065 1.00 97.31 80 TYR A C 1
ATOM 611 O O . TYR A 1 80 ? 7.557 -0.004 10.828 1.00 97.31 80 TYR A O 1
ATOM 619 N N . ALA A 1 81 ? 7.508 -1.556 9.206 1.00 98.00 81 ALA A N 1
ATOM 620 C CA . ALA A 1 81 ? 6.052 -1.607 9.110 1.00 98.00 81 ALA A CA 1
ATOM 621 C C . ALA A 1 81 ? 5.410 -1.988 10.451 1.00 98.00 81 ALA A C 1
ATOM 623 O O . ALA A 1 81 ? 4.508 -1.286 10.904 1.00 98.00 81 ALA A O 1
ATOM 624 N N . ARG A 1 82 ? 5.904 -3.040 11.118 1.00 97.62 82 ARG A N 1
ATOM 625 C CA . ARG A 1 82 ? 5.395 -3.463 12.432 1.00 97.62 82 ARG A CA 1
ATOM 626 C C . ARG A 1 82 ? 5.472 -2.333 13.450 1.00 97.62 82 ARG A C 1
ATOM 628 O O . ARG A 1 82 ? 4.458 -1.997 14.057 1.00 97.62 82 ARG A O 1
ATOM 635 N N . ASP A 1 83 ? 6.636 -1.704 13.585 1.00 96.75 83 ASP A N 1
ATOM 636 C CA . ASP A 1 83 ? 6.808 -0.585 14.513 1.00 96.75 83 ASP A CA 1
ATOM 637 C C . ASP A 1 83 ? 5.872 0.570 14.147 1.00 96.75 83 ASP A C 1
ATOM 639 O O . ASP A 1 83 ? 5.210 1.155 15.008 1.00 96.75 83 ASP A O 1
ATOM 643 N N . ARG A 1 84 ? 5.761 0.871 12.851 1.00 96.19 84 ARG A N 1
ATOM 644 C CA . ARG A 1 84 ? 4.988 1.996 12.342 1.00 96.19 84 ARG A CA 1
ATOM 645 C C . ARG A 1 84 ? 3.494 1.868 12.622 1.00 96.19 84 ARG A C 1
ATOM 647 O O . ARG A 1 84 ? 2.900 2.859 13.051 1.00 96.19 84 ARG A O 1
ATOM 654 N N . LEU A 1 85 ? 2.893 0.693 12.418 1.00 96.12 85 LEU A N 1
ATOM 655 C CA . LEU A 1 85 ? 1.451 0.489 12.622 1.00 96.12 85 LEU A CA 1
ATOM 656 C C . LEU A 1 85 ? 1.031 0.707 14.085 1.00 96.12 85 LEU A C 1
ATOM 658 O O . LEU A 1 85 ? -0.076 1.175 14.345 1.00 96.12 85 LEU A O 1
ATOM 662 N N . THR A 1 86 ? 1.921 0.456 15.050 1.00 91.94 86 THR A N 1
ATOM 663 C CA . THR A 1 86 ? 1.628 0.680 16.481 1.00 91.94 86 THR A CA 1
ATOM 664 C C . THR A 1 86 ? 1.622 2.161 16.888 1.00 91.94 86 THR A C 1
ATOM 666 O O . THR A 1 86 ? 1.085 2.524 17.937 1.00 91.94 86 THR A O 1
ATOM 669 N N . GLN A 1 87 ? 2.174 3.045 16.053 1.00 91.75 87 GLN A N 1
ATOM 670 C CA . GLN A 1 87 ? 2.299 4.476 16.331 1.00 91.75 87 GLN A CA 1
ATOM 671 C C . GLN A 1 87 ? 1.086 5.284 15.835 1.00 91.75 87 GLN A C 1
ATOM 673 O O . GLN A 1 87 ? 0.147 4.767 15.228 1.00 91.75 87 GLN A O 1
ATOM 678 N N . LYS A 1 88 ? 1.098 6.602 16.080 1.00 85.94 88 LYS A N 1
ATOM 679 C CA . LYS A 1 88 ? 0.163 7.565 15.471 1.00 85.94 88 LYS A CA 1
ATOM 680 C C . LYS A 1 88 ? 0.913 8.456 14.464 1.00 85.94 88 LYS A C 1
ATOM 682 O O . LYS A 1 88 ? 2.022 8.885 14.772 1.00 85.94 88 LYS A O 1
ATOM 687 N N . PRO A 1 89 ? 0.370 8.731 13.260 1.00 83.56 89 PRO A N 1
ATOM 688 C CA . PRO A 1 89 ? -0.932 8.281 12.755 1.00 83.56 89 PRO A CA 1
ATOM 689 C C . PRO A 1 89 ? -1.029 6.786 12.398 1.00 83.56 89 PRO A C 1
ATOM 691 O O . PRO A 1 89 ? -2.135 6.274 12.383 1.00 83.56 89 PRO A O 1
ATOM 694 N N . GLY A 1 90 ? 0.076 6.049 12.257 1.00 92.88 90 GLY A N 1
ATOM 695 C CA . GLY A 1 90 ? 0.046 4.581 12.147 1.00 92.88 90 GLY A CA 1
ATOM 696 C C . GLY A 1 90 ? -0.243 4.028 10.751 1.00 92.88 90 GLY A C 1
ATOM 697 O O . GLY A 1 90 ? -0.612 2.865 10.634 1.00 92.88 90 GLY A O 1
ATOM 698 N N . ASP A 1 91 ? -0.092 4.850 9.712 1.00 96.19 91 ASP A N 1
ATOM 699 C CA . ASP A 1 91 ? -0.085 4.415 8.313 1.00 96.19 91 ASP A CA 1
ATOM 700 C C . ASP A 1 91 ? 1.292 3.878 7.916 1.00 96.19 91 ASP A C 1
ATOM 702 O O . ASP A 1 91 ? 2.318 4.447 8.316 1.00 96.19 91 ASP A O 1
ATOM 706 N N . GLN A 1 92 ? 1.306 2.850 7.069 1.00 97.44 92 GLN A N 1
ATOM 707 C CA . GLN A 1 92 ? 2.503 2.304 6.440 1.00 97.44 92 GLN A CA 1
ATOM 708 C C . GLN A 1 92 ? 2.388 2.408 4.918 1.00 97.44 92 GLN A C 1
ATOM 710 O O . GLN A 1 92 ? 1.428 1.936 4.316 1.00 97.44 92 GLN A O 1
ATOM 715 N N . VAL A 1 93 ? 3.404 2.997 4.291 1.00 97.06 93 VAL A N 1
ATOM 716 C CA . VAL A 1 93 ? 3.477 3.196 2.839 1.00 97.06 93 VAL A CA 1
ATOM 717 C C . VAL A 1 93 ? 4.635 2.375 2.296 1.00 97.06 93 VAL A C 1
ATOM 719 O O . VAL A 1 93 ? 5.773 2.555 2.728 1.00 97.06 93 VAL A O 1
ATOM 722 N N . THR A 1 94 ? 4.356 1.491 1.340 1.00 97.62 94 THR A N 1
ATOM 723 C CA . THR A 1 94 ? 5.372 0.614 0.747 1.00 97.62 94 THR A CA 1
ATOM 724 C C . THR A 1 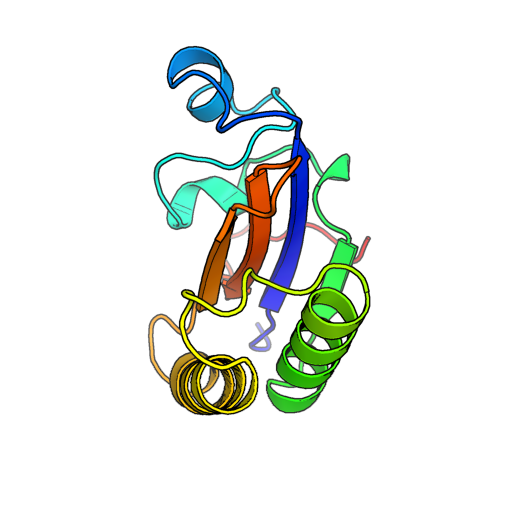94 ? 5.281 0.698 -0.764 1.00 97.62 94 THR A C 1
ATOM 726 O O . THR A 1 94 ? 4.399 0.106 -1.383 1.00 97.62 94 THR A O 1
ATOM 729 N N . ARG A 1 95 ? 6.199 1.459 -1.368 1.00 97.00 95 ARG A N 1
ATOM 730 C CA . ARG A 1 95 ? 6.220 1.712 -2.812 1.00 97.00 95 ARG A CA 1
ATOM 731 C C . ARG A 1 95 ? 7.614 1.483 -3.367 1.00 97.00 95 ARG A C 1
ATOM 733 O O . ARG A 1 95 ? 8.582 2.000 -2.816 1.00 97.00 95 ARG A O 1
ATOM 740 N N . TYR A 1 96 ? 7.718 0.718 -4.442 1.00 97.12 96 TYR A N 1
ATOM 741 C CA . TYR A 1 96 ? 9.000 0.360 -5.041 1.00 97.12 96 TYR A CA 1
ATOM 742 C C . TYR A 1 96 ? 8.845 0.041 -6.522 1.00 97.12 96 TYR A C 1
ATOM 744 O O . TYR A 1 96 ? 7.742 -0.153 -7.033 1.00 97.12 96 TYR A O 1
ATOM 752 N N . TYR A 1 97 ? 9.981 -0.008 -7.207 1.00 96.62 97 TYR A N 1
ATOM 753 C CA . TYR A 1 97 ? 10.062 -0.503 -8.569 1.00 96.62 97 TYR A CA 1
ATOM 754 C C . TYR A 1 97 ? 10.591 -1.936 -8.561 1.00 96.62 97 TYR A C 1
ATOM 756 O O . TYR A 1 97 ? 11.445 -2.303 -7.751 1.00 96.62 97 TYR A O 1
ATOM 764 N N . THR A 1 98 ? 10.068 -2.739 -9.475 1.00 95.75 98 THR A N 1
ATOM 765 C CA . THR A 1 98 ? 10.691 -3.975 -9.948 1.00 95.75 98 THR A CA 1
ATOM 766 C C . THR A 1 98 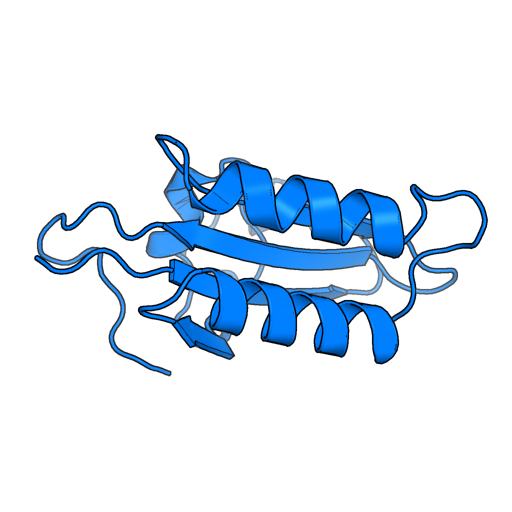? 11.353 -3.695 -11.298 1.00 95.75 98 THR A C 1
ATOM 768 O O . THR A 1 98 ? 11.312 -2.571 -11.798 1.00 95.75 98 THR A O 1
ATOM 771 N N . SER A 1 99 ? 11.921 -4.717 -11.937 1.00 93.94 99 SER A N 1
ATOM 772 C CA . SER A 1 99 ? 12.438 -4.586 -13.304 1.00 93.94 99 SER A CA 1
ATOM 773 C C . SER A 1 99 ? 11.364 -4.243 -14.347 1.00 93.94 99 SER A C 1
ATOM 775 O O . SER A 1 99 ? 11.715 -3.812 -15.441 1.00 93.94 99 SER A O 1
ATOM 777 N N . THR A 1 100 ? 10.075 -4.442 -14.042 1.00 95.38 100 THR A N 1
ATOM 778 C CA . THR A 1 100 ? 8.979 -4.331 -15.027 1.00 95.38 100 THR A CA 1
ATOM 779 C C . THR A 1 100 ? 7.770 -3.526 -14.552 1.00 95.38 100 THR A C 1
ATOM 781 O O . THR A 1 100 ? 6.854 -3.288 -15.340 1.00 95.38 100 THR A O 1
ATOM 784 N N . ALA A 1 101 ? 7.735 -3.113 -13.284 1.00 97.50 101 ALA A N 1
ATOM 785 C CA . ALA A 1 101 ? 6.552 -2.497 -12.698 1.00 97.50 101 ALA A CA 1
ATOM 786 C C . ALA A 1 101 ? 6.871 -1.527 -11.558 1.00 97.50 101 ALA A C 1
ATOM 788 O O . ALA A 1 101 ? 7.846 -1.688 -10.826 1.00 97.50 101 ALA A O 1
ATOM 789 N N . TYR A 1 102 ? 5.971 -0.571 -11.362 1.00 97.94 102 TYR A N 1
ATOM 790 C CA . TYR A 1 102 ? 5.791 0.188 -10.136 1.00 97.94 102 TYR A CA 1
ATOM 791 C C . TYR A 1 102 ? 4.755 -0.502 -9.246 1.00 97.94 102 TYR A C 1
ATOM 793 O O . TYR A 1 102 ? 3.648 -0.815 -9.689 1.00 97.94 102 TYR A O 1
ATOM 801 N N . VAL A 1 103 ? 5.115 -0.729 -7.986 1.00 98.38 103 VAL A N 1
ATOM 802 C CA . VAL A 1 103 ? 4.341 -1.524 -7.031 1.00 98.38 103 VAL A CA 1
ATOM 803 C C . VAL A 1 103 ? 4.035 -0.685 -5.797 1.00 98.38 103 VAL A C 1
ATOM 805 O O . VAL A 1 103 ? 4.903 0.025 -5.290 1.00 98.38 103 VAL A O 1
ATOM 808 N N . VAL A 1 104 ? 2.797 -0.774 -5.309 1.00 98.50 104 VAL A N 1
ATOM 809 C CA . VAL A 1 104 ? 2.307 -0.080 -4.112 1.00 98.50 104 VAL A CA 1
ATOM 810 C C . VAL A 1 104 ? 1.533 -1.051 -3.227 1.00 98.50 104 VAL A C 1
ATOM 812 O O . VAL A 1 104 ? 0.613 -1.715 -3.706 1.00 98.50 104 VAL A O 1
ATOM 815 N N . ARG A 1 105 ? 1.907 -1.132 -1.949 1.00 98.31 105 ARG A N 1
ATOM 816 C CA . ARG A 1 105 ? 1.290 -1.962 -0.903 1.00 98.31 105 ARG A CA 1
ATOM 817 C C . ARG A 1 105 ? 1.153 -1.121 0.365 1.00 98.31 105 ARG A C 1
ATOM 819 O O . ARG A 1 105 ? 2.000 -1.164 1.257 1.00 98.31 105 ARG A O 1
ATOM 826 N N . ASP A 1 106 ? 0.111 -0.302 0.399 1.00 98.31 106 ASP A N 1
ATOM 827 C CA . ASP A 1 106 ? -0.083 0.698 1.449 1.00 98.31 106 ASP A CA 1
ATOM 828 C C . ASP A 1 106 ? -1.126 0.203 2.464 1.00 98.31 106 ASP A C 1
ATOM 830 O O . ASP A 1 106 ? -2.182 -0.300 2.088 1.00 98.31 106 ASP A O 1
ATOM 834 N N . LEU A 1 107 ? -0.828 0.356 3.754 1.00 98.12 107 LEU A N 1
ATOM 835 C CA . LEU A 1 107 ? -1.711 0.053 4.881 1.00 98.12 107 LEU A CA 1
ATOM 836 C C . LEU A 1 107 ? -2.109 1.358 5.558 1.00 98.12 107 LEU A C 1
ATOM 838 O O . LEU A 1 107 ? -1.286 2.020 6.191 1.00 98.12 107 LEU A O 1
ATOM 842 N N . ILE A 1 108 ? -3.375 1.728 5.422 1.00 96.62 108 ILE A N 1
ATOM 843 C CA . ILE A 1 108 ? -3.879 3.037 5.835 1.00 96.62 108 ILE A CA 1
ATOM 844 C C . ILE A 1 108 ? -4.756 2.874 7.058 1.00 96.62 108 ILE A C 1
ATOM 846 O O . ILE A 1 108 ? -5.753 2.150 7.020 1.00 96.62 108 ILE A O 1
ATOM 850 N N . ARG A 1 109 ? -4.397 3.543 8.152 1.00 94.31 109 ARG A N 1
ATOM 851 C CA . ARG A 1 109 ? -5.173 3.485 9.383 1.00 94.31 109 ARG A CA 1
ATOM 852 C C . ARG A 1 109 ? -6.495 4.206 9.168 1.00 94.31 109 ARG A C 1
ATOM 854 O O . ARG A 1 109 ? -6.543 5.345 8.705 1.00 94.31 109 ARG A O 1
ATOM 861 N N . CYS A 1 110 ? -7.586 3.559 9.553 1.00 91.38 110 CYS A N 1
ATOM 862 C CA . CYS A 1 110 ? -8.886 4.203 9.518 1.00 91.38 110 CYS A CA 1
ATOM 863 C C . CYS A 1 110 ? -8.925 5.375 10.511 1.00 91.38 110 CYS A C 1
ATOM 865 O O . CYS A 1 110 ? -8.620 5.223 11.697 1.00 91.38 110 CYS A O 1
ATOM 867 N N . THR A 1 111 ? -9.333 6.550 10.031 1.00 83.00 111 THR A N 1
ATOM 868 C CA . THR A 1 111 ? -9.475 7.765 10.851 1.00 83.00 111 THR A CA 1
ATOM 869 C C . THR A 1 111 ? -10.753 7.768 11.687 1.00 83.00 111 THR A C 1
ATOM 871 O O . THR A 1 111 ? -10.912 8.604 12.573 1.00 83.00 111 THR A O 1
ATOM 874 N N . GLY A 1 112 ? -11.679 6.845 11.413 1.00 76.00 112 GLY A N 1
ATOM 875 C CA . GLY A 1 112 ? -12.981 6.785 12.066 1.00 76.00 112 GLY A CA 1
ATOM 876 C C . GLY A 1 112 ? -13.934 7.923 11.682 1.00 76.00 112 GLY A C 1
ATOM 877 O O . GLY A 1 112 ? -14.949 8.136 12.341 1.00 76.00 112 GLY A O 1
ATOM 878 N N . GLN A 1 113 ? -13.628 8.678 10.628 1.00 75.62 113 GLN A N 1
ATOM 879 C CA . GLN A 1 113 ? -14.535 9.706 10.141 1.00 75.62 113 GLN A CA 1
ATOM 880 C C . GLN A 1 113 ? -15.735 9.052 9.432 1.00 75.62 113 GLN A C 1
ATOM 882 O O . GLN A 1 113 ? -15.592 8.167 8.583 1.00 75.62 113 GLN A O 1
ATOM 887 N N . ALA A 1 114 ? -16.945 9.460 9.823 1.00 66.69 114 ALA A N 1
ATOM 888 C CA . ALA A 1 114 ? -18.177 8.929 9.248 1.00 66.69 114 ALA A CA 1
ATOM 889 C C . ALA A 1 114 ? -18.196 9.156 7.726 1.00 66.69 114 ALA A C 1
ATOM 891 O O . ALA A 1 114 ? -17.915 10.257 7.254 1.00 66.69 114 ALA A O 1
ATOM 892 N N . GLY A 1 115 ? -18.500 8.102 6.965 1.00 71.94 115 GLY A N 1
ATOM 893 C CA . GLY A 1 115 ? -18.541 8.140 5.500 1.00 71.94 115 GLY A CA 1
ATOM 894 C C . GLY A 1 115 ? -17.190 7.993 4.788 1.00 71.94 115 GLY A C 1
ATOM 895 O O . GLY A 1 115 ? -17.185 7.904 3.566 1.00 71.94 115 GLY A O 1
ATOM 896 N N . THR A 1 116 ? -16.058 7.928 5.505 1.00 79.12 116 THR A N 1
ATOM 897 C CA . THR A 1 116 ? -14.729 7.711 4.889 1.00 79.12 116 THR A CA 1
ATOM 898 C C . THR A 1 116 ? -14.134 6.338 5.180 1.00 79.12 116 THR A C 1
ATOM 900 O O . THR A 1 116 ? -13.117 5.987 4.598 1.00 79.12 116 THR A O 1
ATOM 903 N N . CYS A 1 117 ? -14.714 5.569 6.102 1.00 87.94 117 CYS A N 1
ATOM 904 C CA . CYS A 1 117 ? -14.318 4.182 6.330 1.00 87.94 117 CYS A CA 1
ATOM 905 C C . CYS A 1 117 ? -14.928 3.309 5.223 1.00 87.94 117 CYS A C 1
ATOM 907 O O . CYS A 1 117 ? -16.152 3.136 5.220 1.00 87.94 117 CYS A O 1
ATOM 909 N N . PRO A 1 118 ? -14.140 2.747 4.292 1.00 84.44 118 PRO A N 1
ATOM 910 C CA . PRO A 1 118 ? -14.676 1.762 3.371 1.00 84.44 118 PRO A CA 1
ATOM 911 C C . PRO A 1 118 ? -15.059 0.496 4.152 1.00 84.44 118 PRO A C 1
ATOM 913 O O . PRO A 1 118 ? -14.387 0.112 5.112 1.00 84.44 118 PRO A O 1
ATOM 916 N N . GLY A 1 119 ? -16.148 -0.168 3.751 1.00 81.31 119 GLY A N 1
ATOM 917 C CA . GLY A 1 119 ? -16.465 -1.501 4.276 1.00 81.31 119 GLY A CA 1
ATOM 918 C C . GLY A 1 119 ? -15.348 -2.509 3.949 1.00 81.31 119 GLY A C 1
ATOM 919 O O . GLY A 1 119 ? -14.577 -2.255 3.019 1.00 81.31 119 GLY A O 1
ATOM 920 N N . PRO A 1 120 ? -15.258 -3.655 4.646 1.00 78.38 120 PRO A N 1
ATOM 921 C CA . PRO A 1 120 ? -14.311 -4.723 4.288 1.00 78.38 120 PRO A CA 1
ATOM 922 C C . PRO A 1 120 ? -14.522 -5.147 2.826 1.00 78.38 120 PRO A C 1
ATOM 924 O O . PRO A 1 120 ? -15.682 -5.110 2.423 1.00 78.38 120 PRO A O 1
ATOM 927 N N . PRO A 1 121 ? -13.462 -5.450 2.047 1.00 78.12 121 PRO A N 1
ATOM 928 C CA . PRO A 1 121 ? -13.525 -5.689 0.597 1.00 78.12 121 PRO A CA 1
ATOM 929 C C . PRO A 1 121 ? -14.561 -6.741 0.193 1.00 78.12 121 PRO A C 1
ATOM 931 O O . PRO A 1 121 ? -14.690 -7.757 0.908 1.00 78.12 121 PRO A O 1
#

pLDDT: mean 93.82, std 6.81, range [60.44, 98.75]